Protein AF-A0A2N2GKD3-F1 (afdb_monomer_lite)

Sequence (86 aa):
MKPLTAIWIFVVLACAVVFYLHWQERQEFKRELAKVAYKPISKKDVAFIASELRRKKCDDAIVTRTDYGYLAREIKSGKNFKVVME

Secondary structure (DSSP, 8-state):
--HHHHHHHHHHHHHHHHHHHHHHHHHHHHHHHHHHS--PPPHHHHHHHHHHHHHTT--SEEEEEETTEEEEEETTT--EEEE---

Radius of gyration: 25.5 Å; chains: 1; bounding box: 50×59×48 Å

pLDDT: mean 78.42, std 9.67, range [54.38, 93.94]

Foldseek 3Di:
DDVVVVVVVVVVVVVVVVVVVVVVVVVVVVVVCVVVVDDDDDPVLVVLVCVVCVVVVQNAWDWDQDPQGIWTARPVPRDIDDDGDD

Structure (mmCIF, N/CA/C/O backbone):
data_AF-A0A2N2GKD3-F1
#
_entry.id   AF-A0A2N2GKD3-F1
#
loop_
_atom_site.group_PDB
_atom_site.id
_atom_site.type_symbol
_atom_site.label_atom_id
_atom_site.label_alt_id
_atom_site.label_comp_id
_atom_site.label_asym_id
_atom_site.label_entity_id
_atom_site.label_seq_id
_atom_site.pdbx_PDB_ins_code
_atom_site.Cartn_x
_atom_site.Cartn_y
_atom_site.Cartn_z
_atom_site.occupancy
_atom_site.B_iso_or_equiv
_atom_site.auth_seq_id
_atom_site.auth_comp_id
_atom_site.auth_asym_id
_atom_site.auth_atom_id
_atom_site.pdbx_PDB_model_num
ATOM 1 N N . MET A 1 1 ? -30.054 44.090 28.107 1.00 59.16 1 MET A N 1
ATOM 2 C CA . MET A 1 1 ? -29.783 42.786 27.454 1.00 59.16 1 MET A CA 1
ATOM 3 C C . MET A 1 1 ? -29.940 41.702 28.511 1.00 59.16 1 MET A C 1
ATOM 5 O O . MET A 1 1 ? -29.470 41.908 29.621 1.00 59.16 1 MET A O 1
ATOM 9 N N . LYS A 1 2 ? -30.691 40.627 28.241 1.00 74.75 2 LYS A N 1
ATOM 10 C CA . LYS A 1 2 ? -31.046 39.628 29.267 1.00 74.75 2 LYS A CA 1
ATOM 11 C C . LYS A 1 2 ? -29.809 38.756 29.559 1.00 74.75 2 LYS A C 1
ATOM 13 O O . LYS A 1 2 ? -29.217 38.261 28.607 1.00 74.75 2 LYS A O 1
ATOM 18 N N . PRO A 1 3 ? -29.402 38.539 30.820 1.00 73.12 3 PRO A N 1
ATOM 19 C CA . PRO A 1 3 ? -28.160 37.821 31.154 1.00 73.12 3 PRO A CA 1
ATOM 20 C C . PRO A 1 3 ? -28.105 36.404 30.557 1.00 73.12 3 PRO A C 1
ATOM 22 O O . PRO A 1 3 ? -27.045 35.927 30.166 1.00 73.12 3 PRO A O 1
ATOM 25 N N . LEU A 1 4 ? -29.270 35.781 30.366 1.00 75.25 4 LEU A N 1
ATOM 26 C CA . LEU A 1 4 ? -29.426 34.498 29.683 1.00 75.25 4 LEU A CA 1
ATOM 27 C C . LEU A 1 4 ? -28.876 34.495 28.247 1.00 75.25 4 LEU A C 1
ATOM 29 O O . LEU A 1 4 ? -28.233 33.528 27.859 1.00 75.25 4 LEU A O 1
ATOM 33 N N . THR A 1 5 ? -29.052 35.564 27.459 1.00 81.38 5 THR A N 1
ATOM 34 C CA . THR A 1 5 ? -28.537 35.586 26.075 1.00 81.38 5 THR A CA 1
ATOM 35 C C . THR A 1 5 ? -27.014 35.678 26.026 1.00 81.38 5 THR A C 1
ATOM 37 O O . THR A 1 5 ? -26.405 35.113 25.126 1.00 81.38 5 THR A O 1
ATOM 40 N N . ALA A 1 6 ? -26.387 36.338 27.004 1.00 82.44 6 ALA A N 1
ATOM 41 C CA . ALA A 1 6 ? -24.929 36.441 27.072 1.00 82.44 6 ALA A CA 1
ATOM 42 C C . ALA A 1 6 ? -24.274 35.087 27.399 1.00 82.44 6 ALA A C 1
ATOM 44 O O . ALA A 1 6 ? -23.264 34.733 26.796 1.00 82.44 6 ALA A O 1
ATOM 45 N N . ILE A 1 7 ? -24.888 34.303 28.291 1.00 85.62 7 ILE A N 1
ATOM 46 C CA . ILE A 1 7 ? -24.414 32.957 28.650 1.00 85.62 7 ILE A CA 1
ATOM 47 C C . ILE A 1 7 ? -24.491 32.019 27.440 1.00 85.62 7 ILE A C 1
ATOM 49 O O . ILE A 1 7 ? -23.521 31.333 27.129 1.00 85.62 7 ILE A O 1
ATOM 53 N N . TRP A 1 8 ? -25.610 32.035 26.711 1.00 87.31 8 TRP A N 1
ATOM 54 C CA . TRP A 1 8 ? -25.773 31.220 25.504 1.00 87.31 8 TRP A CA 1
ATOM 55 C C . TRP A 1 8 ? -24.749 31.562 24.418 1.00 87.31 8 TRP A C 1
ATOM 57 O O . TRP A 1 8 ? -24.179 30.657 23.816 1.00 87.31 8 TRP A O 1
ATOM 67 N N . ILE A 1 9 ? -24.458 32.849 24.208 1.00 88.25 9 ILE A N 1
ATOM 68 C CA . ILE A 1 9 ? -23.417 33.282 23.265 1.00 88.25 9 ILE A CA 1
ATOM 69 C C . ILE A 1 9 ? -22.048 32.727 23.673 1.00 88.25 9 ILE A C 1
ATOM 71 O O . ILE A 1 9 ? -21.314 32.233 22.819 1.00 88.25 9 ILE A O 1
ATOM 75 N N . PHE A 1 10 ? -21.722 32.750 24.967 1.00 90.62 10 PHE A N 1
ATOM 76 C CA . PHE A 1 10 ? -20.451 32.235 25.476 1.00 90.62 10 PHE A CA 1
ATOM 77 C C . PHE A 1 10 ? -20.315 30.719 25.281 1.00 90.62 10 PHE A C 1
ATOM 79 O O . PHE A 1 10 ? -19.261 30.241 24.867 1.00 90.62 10 PHE A O 1
ATOM 86 N N . VAL A 1 11 ? -21.394 29.965 25.513 1.00 92.25 11 VAL A N 1
ATOM 87 C CA . VAL A 1 11 ? -21.432 28.511 25.290 1.00 92.25 11 VAL A CA 1
ATOM 88 C C . VAL A 1 11 ? -21.261 28.179 23.807 1.00 92.25 11 VAL A C 1
ATOM 90 O O . VAL A 1 11 ? -20.455 27.320 23.460 1.00 92.25 11 VAL A O 1
ATOM 93 N N . VAL A 1 12 ? -21.962 28.889 22.918 1.00 92.81 12 VAL A N 1
ATOM 94 C CA . VAL A 1 12 ? -21.846 28.680 21.466 1.00 92.81 12 VAL A CA 1
ATOM 95 C C . VAL A 1 12 ? -20.436 29.011 20.972 1.00 92.81 12 VAL A C 1
ATOM 97 O O . VAL A 1 12 ? -19.874 28.247 20.188 1.00 92.81 12 VAL A O 1
ATOM 100 N N . LEU A 1 13 ? -19.831 30.096 21.466 1.00 93.94 13 LEU A N 1
ATOM 101 C CA . LEU A 1 13 ? -18.441 30.449 21.164 1.00 93.94 13 LEU A CA 1
ATOM 102 C C . LEU A 1 13 ? -17.463 29.374 21.645 1.00 93.94 13 LEU A C 1
ATOM 104 O O . LEU A 1 13 ? -16.598 28.960 20.878 1.00 93.94 13 LEU A O 1
ATOM 108 N N . ALA A 1 14 ? -17.622 28.878 22.873 1.00 91.62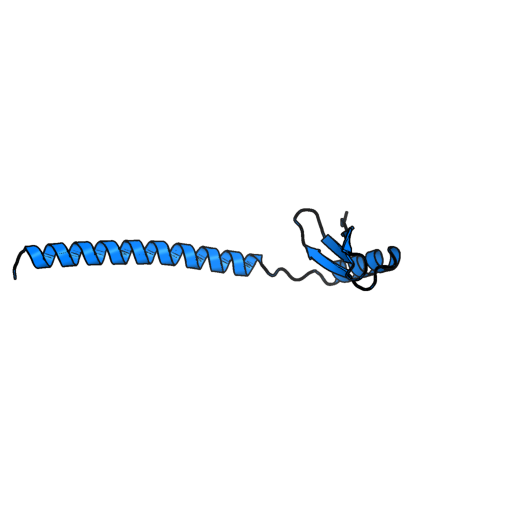 14 ALA A N 1
ATOM 109 C CA . ALA A 1 14 ? -16.773 27.817 23.405 1.00 91.62 14 ALA A CA 1
ATOM 110 C C . ALA A 1 14 ? -16.881 26.529 22.569 1.00 91.62 14 ALA A C 1
ATOM 112 O O . ALA A 1 14 ? -15.861 25.950 22.194 1.00 91.62 14 ALA A O 1
ATOM 113 N N . CYS A 1 15 ? -18.097 26.117 22.196 1.00 92.44 15 CYS A N 1
ATOM 114 C CA . CYS A 1 15 ? -18.310 24.968 21.316 1.00 92.44 15 CYS A CA 1
ATOM 115 C C . CYS A 1 15 ? -17.697 25.177 19.924 1.00 92.44 15 CYS A C 1
ATOM 117 O O . CYS A 1 15 ? -17.085 24.253 19.390 1.00 92.44 15 CYS A O 1
ATOM 119 N N . ALA A 1 16 ? -17.818 26.376 19.347 1.00 92.44 16 ALA A N 1
ATOM 120 C CA . ALA A 1 16 ? -17.227 26.698 18.051 1.00 92.44 16 ALA A CA 1
ATOM 121 C C . ALA A 1 16 ? -15.692 26.634 18.086 1.00 92.44 16 ALA A C 1
ATOM 123 O O . ALA A 1 16 ? -15.086 26.097 17.162 1.00 92.44 16 ALA A O 1
ATOM 124 N N . VAL A 1 17 ? -15.065 27.114 19.166 1.00 93.50 17 VAL A N 1
ATOM 125 C CA . VAL A 1 17 ? -13.608 27.038 19.355 1.00 93.50 17 VAL A CA 1
ATOM 126 C C . VAL A 1 17 ? -13.148 25.587 19.487 1.00 93.50 17 VAL A C 1
ATOM 128 O O . VAL A 1 17 ? -12.224 25.181 18.787 1.00 93.50 17 VAL A O 1
ATOM 131 N N . VAL A 1 18 ? -13.812 24.781 20.321 1.00 92.31 18 VAL A N 1
ATOM 132 C CA . VAL A 1 18 ? -13.476 23.353 20.476 1.00 92.31 18 VAL A CA 1
ATOM 133 C C . VAL A 1 18 ? -13.639 22.606 19.152 1.00 92.31 18 VAL A C 1
ATOM 135 O O . VAL A 1 18 ? -12.765 21.833 18.762 1.00 92.31 18 VAL A O 1
ATOM 138 N N . PHE A 1 19 ? -14.725 22.872 18.425 1.00 91.50 19 PHE A N 1
ATOM 139 C CA . PHE A 1 19 ? -14.954 22.283 17.110 1.00 91.50 19 PHE A CA 1
ATOM 140 C C . PHE A 1 19 ? -13.872 22.691 16.104 1.00 91.50 19 PHE A C 1
ATOM 142 O O . PHE A 1 19 ? -13.380 21.846 15.358 1.00 91.50 19 PHE A O 1
ATOM 149 N N . TYR A 1 20 ? -13.463 23.961 16.105 1.00 88.88 20 TYR A N 1
ATOM 150 C CA . TYR A 1 20 ? -12.414 24.467 15.226 1.00 88.88 20 TYR A CA 1
ATOM 151 C C . TYR A 1 20 ? -11.050 23.829 15.522 1.00 88.88 20 TYR A C 1
ATOM 153 O O . TYR A 1 20 ? -10.375 23.382 14.596 1.00 88.88 20 TYR A O 1
ATOM 161 N N . LEU A 1 21 ? -10.678 23.710 16.800 1.00 87.31 21 LEU A N 1
ATOM 162 C CA . LEU A 1 21 ? -9.444 23.037 17.216 1.00 87.31 21 LEU A CA 1
ATOM 163 C C . LEU A 1 21 ? -9.442 21.563 16.783 1.00 87.31 21 LEU A C 1
ATOM 165 O O . LEU A 1 21 ? -8.489 21.102 16.157 1.00 87.31 21 LEU A O 1
ATOM 169 N N . HIS A 1 22 ? -10.547 20.846 17.009 1.00 81.50 22 HIS A N 1
ATOM 170 C CA . HIS A 1 22 ? -10.668 19.444 16.601 1.00 81.50 22 HIS A CA 1
ATOM 171 C C . HIS A 1 22 ? -10.683 19.267 15.070 1.00 81.50 22 HIS A C 1
ATOM 173 O O . HIS A 1 22 ? -10.199 18.268 14.530 1.00 81.50 22 HIS A O 1
ATOM 179 N N . TRP A 1 23 ? -11.227 20.242 14.338 1.00 83.00 23 TRP A N 1
ATOM 180 C CA . TRP A 1 23 ? -11.173 20.269 12.878 1.00 83.00 23 TRP A CA 1
ATOM 181 C C . TRP A 1 23 ? -9.748 20.503 12.358 1.00 83.00 23 TRP A C 1
ATOM 183 O O . TRP A 1 23 ? -9.359 19.887 11.361 1.00 83.00 23 TRP A O 1
ATOM 193 N N . GLN A 1 24 ? -8.956 21.344 13.030 1.00 83.56 24 GLN A N 1
ATOM 194 C CA . GLN A 1 24 ? -7.573 21.632 12.648 1.00 83.56 24 GLN A CA 1
ATOM 195 C C . GLN A 1 24 ? -6.675 20.395 12.783 1.00 83.56 24 GLN A C 1
ATOM 197 O O . GLN A 1 24 ? -5.984 20.050 11.821 1.00 83.56 24 GLN A O 1
ATOM 202 N N . GLU A 1 25 ? -6.750 19.674 13.906 1.00 76.38 25 GLU A N 1
ATOM 203 C CA . GLU A 1 25 ? -5.980 18.435 14.118 1.00 76.38 25 GLU A CA 1
ATOM 204 C C . GLU A 1 25 ? -6.241 17.404 13.007 1.00 76.38 25 GLU A C 1
ATOM 206 O O . GLU A 1 25 ? -5.320 16.777 12.478 1.00 76.38 25 GLU A O 1
ATOM 211 N N . ARG A 1 26 ? -7.500 17.276 12.560 1.00 71.31 26 ARG A N 1
ATOM 212 C CA . ARG A 1 26 ? -7.850 16.378 11.447 1.00 71.31 26 ARG A CA 1
ATOM 213 C C . ARG A 1 26 ? -7.238 16.801 10.114 1.00 71.31 26 ARG A C 1
ATOM 215 O O . ARG A 1 26 ? -6.958 15.939 9.279 1.00 71.31 26 ARG A O 1
ATOM 222 N N . GLN A 1 27 ? -7.072 18.098 9.868 1.00 69.44 27 GLN A N 1
ATOM 223 C CA . GLN A 1 27 ? -6.463 18.593 8.631 1.00 69.44 27 GLN A CA 1
ATOM 224 C C . GLN A 1 27 ? -4.948 18.398 8.634 1.00 69.44 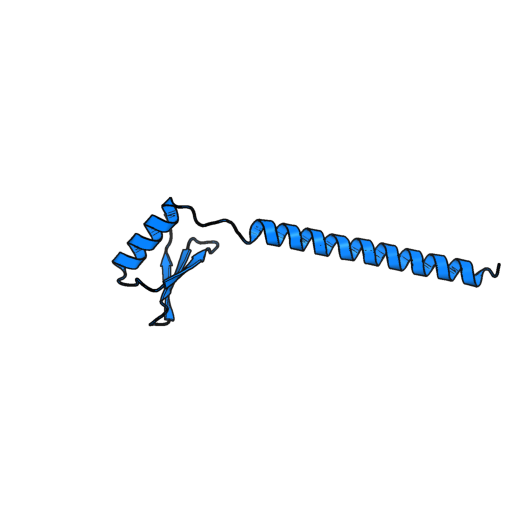27 GLN A C 1
ATOM 226 O O . GLN A 1 27 ? -4.380 18.041 7.601 1.00 69.44 27 GLN A O 1
ATOM 231 N N . GLU A 1 28 ? -4.296 18.577 9.780 1.00 70.31 28 GLU A N 1
ATOM 232 C CA . GLU A 1 28 ? -2.863 18.315 9.930 1.00 70.31 28 GLU A CA 1
ATOM 233 C C . GLU A 1 28 ? -2.548 16.835 9.721 1.00 70.31 28 GLU A C 1
ATOM 235 O O . GLU A 1 28 ? -1.722 16.512 8.867 1.00 70.31 28 GLU A O 1
ATOM 240 N N . PHE A 1 29 ? -3.317 15.937 10.342 1.00 67.56 29 PHE A N 1
ATOM 241 C CA . PHE A 1 29 ? -3.184 14.496 10.121 1.00 67.56 29 PHE A CA 1
ATOM 242 C C . PHE A 1 29 ? -3.362 14.109 8.644 1.00 67.56 29 PHE A C 1
ATOM 244 O O . PHE A 1 29 ? -2.590 13.324 8.095 1.00 67.56 29 PHE A O 1
ATOM 251 N N . LYS A 1 30 ? -4.341 14.707 7.947 1.00 64.69 30 LYS A N 1
ATOM 252 C CA . LYS A 1 30 ? -4.542 14.481 6.504 1.00 64.69 30 LYS A CA 1
ATOM 253 C C . LYS A 1 30 ? -3.380 14.995 5.654 1.00 64.69 30 LYS A C 1
ATOM 255 O O . LYS A 1 30 ? -3.034 14.354 4.663 1.00 64.69 30 LYS A O 1
ATOM 260 N N . ARG A 1 31 ? -2.775 16.132 6.012 1.00 67.69 31 ARG A N 1
ATOM 261 C CA . ARG A 1 31 ? -1.601 16.680 5.312 1.00 67.69 31 ARG A CA 1
ATOM 262 C C . ARG A 1 31 ? -0.364 15.822 5.535 1.00 67.69 31 ARG A C 1
ATOM 264 O O . ARG A 1 31 ? 0.403 15.636 4.594 1.00 67.69 31 ARG A O 1
ATOM 271 N N . GLU A 1 32 ? -0.171 15.290 6.735 1.00 64.31 32 GLU A N 1
ATOM 272 C CA . GLU A 1 32 ? 0.912 14.346 7.007 1.00 64.31 32 GLU A CA 1
ATOM 273 C C . GLU A 1 32 ? 0.709 13.034 6.259 1.00 64.31 32 GLU A C 1
ATOM 275 O O . GLU A 1 32 ? 1.624 12.593 5.566 1.00 64.31 32 GLU A O 1
ATOM 280 N N . LEU A 1 33 ? -0.507 12.476 6.266 1.00 61.66 33 LEU A N 1
ATOM 281 C CA . LEU A 1 33 ? -0.819 11.299 5.457 1.00 61.66 33 LEU A CA 1
ATOM 282 C C . LEU A 1 33 ? -0.553 11.553 3.972 1.00 61.66 33 LEU A C 1
ATOM 284 O O . LEU A 1 33 ? 0.066 10.723 3.322 1.00 61.66 33 LEU A O 1
ATOM 288 N N . ALA A 1 34 ? -0.968 12.702 3.434 1.00 61.28 34 ALA A N 1
ATOM 289 C CA . ALA A 1 34 ? -0.733 13.050 2.034 1.00 61.28 34 ALA A CA 1
ATOM 290 C C . ALA A 1 34 ? 0.763 13.201 1.702 1.00 61.28 34 ALA A C 1
ATOM 292 O O . ALA A 1 34 ? 1.188 12.832 0.608 1.00 61.28 34 ALA A O 1
ATOM 293 N N . LYS A 1 35 ? 1.576 13.697 2.645 1.00 61.03 35 LYS A N 1
ATOM 294 C CA . LYS A 1 35 ? 3.040 13.769 2.504 1.00 61.03 35 LYS A CA 1
ATOM 295 C C . LYS A 1 35 ? 3.705 12.392 2.577 1.00 61.03 35 LYS A C 1
ATOM 297 O O . LYS A 1 35 ? 4.696 12.162 1.890 1.00 61.03 35 LYS A O 1
ATOM 302 N N . VAL A 1 36 ? 3.173 11.481 3.389 1.00 59.69 36 VAL A N 1
ATOM 303 C CA . VAL A 1 36 ? 3.691 10.111 3.541 1.00 59.69 36 VAL A CA 1
ATOM 304 C C . VAL A 1 36 ? 3.222 9.198 2.398 1.00 59.69 36 VAL A C 1
ATOM 306 O O . VAL A 1 36 ? 3.957 8.305 1.980 1.00 59.69 36 VAL A O 1
ATOM 309 N N . ALA A 1 37 ? 2.036 9.445 1.837 1.00 59.00 37 ALA A N 1
ATOM 310 C CA . ALA A 1 37 ? 1.351 8.533 0.921 1.00 59.00 37 ALA A CA 1
ATOM 311 C C . ALA A 1 37 ? 1.922 8.463 -0.504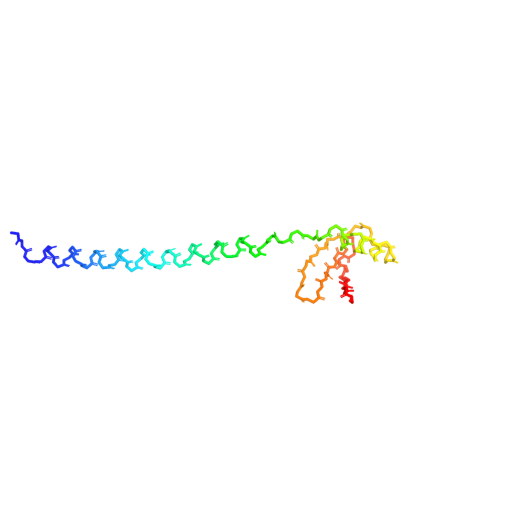 1.00 59.00 37 ALA A C 1
ATOM 313 O O . ALA A 1 37 ? 1.495 7.602 -1.271 1.00 59.00 37 ALA A O 1
ATOM 314 N N . TYR A 1 38 ? 2.885 9.303 -0.893 1.00 54.38 38 TYR A N 1
ATOM 315 C CA . TYR A 1 38 ? 3.451 9.211 -2.242 1.00 54.38 38 TYR A CA 1
ATOM 316 C C . TYR A 1 38 ? 4.948 9.493 -2.277 1.00 54.38 38 TYR A C 1
ATOM 318 O O . TYR A 1 38 ? 5.415 10.504 -2.799 1.00 54.38 38 TYR A O 1
ATOM 326 N N . LYS A 1 39 ? 5.731 8.558 -1.735 1.00 63.44 39 LYS A N 1
ATOM 327 C CA . LYS A 1 39 ? 7.159 8.493 -2.047 1.00 63.44 39 LYS A CA 1
ATOM 328 C C . LYS A 1 39 ? 7.319 7.673 -3.334 1.00 63.44 39 LYS A C 1
ATOM 330 O O . LYS A 1 39 ? 7.133 6.455 -3.271 1.00 63.44 39 LYS A O 1
ATOM 335 N N . PRO A 1 40 ? 7.623 8.296 -4.489 1.00 65.06 40 PRO A N 1
ATOM 336 C CA . PRO A 1 40 ? 7.803 7.558 -5.731 1.00 65.06 40 PRO A CA 1
ATOM 337 C C . PRO A 1 40 ? 8.913 6.518 -5.563 1.00 65.06 40 PRO A C 1
ATOM 339 O O . PRO A 1 40 ? 9.916 6.759 -4.884 1.00 65.06 40 PRO A O 1
ATOM 342 N N . ILE A 1 41 ? 8.718 5.350 -6.170 1.00 71.50 41 ILE A N 1
ATOM 343 C CA . ILE A 1 41 ? 9.734 4.298 -6.222 1.00 71.50 41 ILE A CA 1
ATOM 344 C C . ILE A 1 41 ? 10.944 4.862 -6.980 1.00 71.50 41 ILE A C 1
ATOM 346 O O . ILE A 1 41 ? 10.792 5.464 -8.045 1.00 71.50 41 ILE A O 1
ATOM 350 N N . SER A 1 42 ? 12.145 4.715 -6.416 1.00 78.44 42 SER A N 1
ATOM 351 C CA . SER A 1 42 ? 13.377 5.196 -7.053 1.00 78.44 42 SER A CA 1
ATOM 352 C C . SER A 1 42 ? 13.574 4.514 -8.408 1.00 78.44 42 SER A C 1
ATOM 354 O O . SER A 1 42 ? 13.314 3.323 -8.545 1.00 78.44 42 SER A O 1
ATOM 356 N N . LYS A 1 43 ? 14.094 5.231 -9.415 1.00 77.12 43 LYS A N 1
ATOM 357 C CA . LYS A 1 43 ? 14.369 4.644 -10.742 1.00 77.12 43 LYS A CA 1
ATOM 358 C C . LYS A 1 43 ? 15.289 3.413 -10.670 1.00 77.12 43 LYS A C 1
ATOM 360 O O . LYS A 1 43 ? 15.13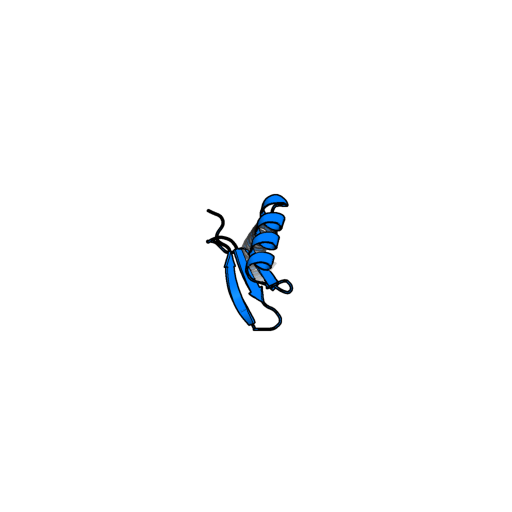5 2.506 -11.481 1.00 77.12 43 LYS A O 1
ATOM 365 N N . LYS A 1 44 ? 16.220 3.370 -9.704 1.00 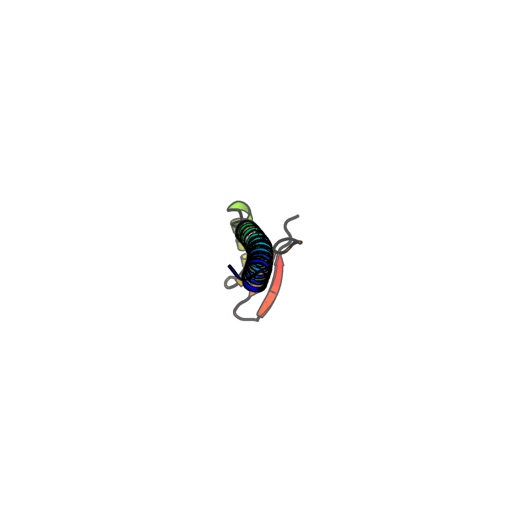80.00 44 LYS A N 1
ATOM 366 C CA . LYS A 1 44 ? 17.089 2.202 -9.462 1.00 80.00 44 LYS A CA 1
ATOM 367 C C . LYS A 1 44 ? 16.278 0.995 -8.985 1.00 80.00 44 LYS A C 1
ATOM 369 O O . LYS A 1 44 ? 16.397 -0.085 -9.553 1.00 80.00 44 LYS A O 1
ATOM 374 N N . ASP A 1 45 ? 15.406 1.217 -8.008 1.00 79.06 45 ASP A N 1
ATOM 375 C CA . ASP A 1 45 ? 14.519 0.201 -7.444 1.00 79.06 45 ASP A CA 1
ATOM 376 C C . ASP A 1 45 ? 13.557 -0.336 -8.510 1.00 79.06 45 ASP A C 1
ATOM 378 O O . ASP A 1 45 ? 13.346 -1.540 -8.590 1.00 79.06 45 ASP A O 1
ATOM 382 N N . VAL A 1 46 ? 13.024 0.530 -9.383 1.00 79.12 46 VAL A N 1
ATOM 383 C CA . VAL A 1 46 ? 12.167 0.116 -10.510 1.00 79.12 46 VAL A CA 1
ATOM 384 C C . VAL A 1 46 ? 12.901 -0.857 -11.437 1.00 79.12 46 VAL A C 1
ATOM 386 O O . VAL A 1 46 ? 12.330 -1.879 -11.813 1.00 79.12 46 VAL A O 1
ATOM 389 N N . ALA A 1 47 ? 14.162 -0.578 -11.785 1.00 84.44 47 ALA A N 1
ATOM 390 C CA . ALA A 1 47 ? 14.956 -1.470 -12.630 1.00 84.44 47 ALA A CA 1
ATOM 391 C C . ALA A 1 47 ? 15.223 -2.823 -11.945 1.00 84.44 47 ALA A C 1
ATOM 393 O O . ALA A 1 47 ? 15.108 -3.869 -12.585 1.00 84.44 47 ALA A O 1
ATOM 394 N N . PHE A 1 48 ? 15.513 -2.808 -10.639 1.00 84.38 48 PHE A N 1
ATOM 395 C CA . PHE A 1 48 ? 15.687 -4.025 -9.846 1.00 84.38 48 PHE A CA 1
ATOM 396 C C . PHE A 1 48 ? 14.400 -4.857 -9.798 1.00 84.38 48 PHE A C 1
ATOM 398 O O . PHE A 1 48 ? 14.413 -6.040 -10.139 1.00 84.38 48 PHE A O 1
ATOM 405 N N . ILE A 1 49 ? 13.266 -4.232 -9.475 1.00 84.38 49 ILE A N 1
ATOM 406 C CA . ILE A 1 49 ? 11.963 -4.899 -9.432 1.00 84.38 49 ILE A CA 1
ATOM 407 C C . ILE A 1 49 ? 11.624 -5.505 -10.798 1.00 84.38 49 ILE A C 1
ATOM 409 O O . ILE A 1 49 ? 11.230 -6.666 -10.864 1.00 84.38 49 ILE A O 1
ATOM 413 N N . ALA A 1 50 ? 11.835 -4.765 -11.891 1.00 84.81 50 ALA A N 1
ATOM 414 C CA . ALA A 1 50 ? 11.615 -5.267 -13.245 1.00 84.81 50 ALA A CA 1
ATOM 415 C C . ALA A 1 50 ? 12.505 -6.482 -13.571 1.00 84.81 50 ALA A C 1
ATOM 417 O O . ALA A 1 50 ? 12.034 -7.444 -14.178 1.00 84.81 50 ALA A O 1
ATOM 418 N N . SER A 1 51 ? 13.772 -6.482 -13.139 1.00 86.69 51 SER A N 1
ATOM 419 C CA . SER A 1 51 ? 14.660 -7.637 -13.327 1.00 86.69 51 SER A CA 1
ATOM 420 C C . SER A 1 51 ? 14.217 -8.871 -12.534 1.00 86.69 51 SER A C 1
ATOM 422 O O . SER A 1 51 ? 14.230 -9.978 -13.075 1.00 86.69 51 SER A O 1
ATOM 424 N N . GLU A 1 52 ? 13.758 -8.696 -11.293 1.00 84.62 52 GLU A N 1
ATOM 425 C CA . GLU A 1 52 ? 13.269 -9.791 -10.447 1.00 84.62 52 GLU A CA 1
ATOM 426 C C . GLU A 1 52 ? 11.942 -10.363 -10.958 1.00 84.62 52 GLU A C 1
ATOM 428 O O . GLU A 1 52 ? 11.751 -11.581 -10.999 1.00 84.62 52 GLU A O 1
ATOM 433 N N . LEU A 1 53 ? 11.047 -9.499 -11.435 1.00 84.31 53 LEU A N 1
ATOM 434 C CA . LEU A 1 53 ? 9.816 -9.896 -12.114 1.00 84.31 53 LEU A CA 1
ATOM 435 C C . LEU A 1 53 ? 10.100 -10.718 -13.374 1.00 84.31 53 LEU A C 1
ATOM 437 O O . LEU A 1 53 ? 9.555 -11.814 -13.529 1.00 84.31 53 LEU A O 1
ATOM 441 N N . ARG A 1 54 ? 11.040 -10.267 -14.214 1.00 84.38 54 ARG A N 1
ATOM 442 C CA . ARG A 1 54 ? 11.468 -11.003 -15.411 1.00 84.38 54 ARG A CA 1
ATOM 443 C C . ARG A 1 54 ? 12.100 -12.352 -15.063 1.00 84.38 54 ARG A C 1
ATOM 445 O O . ARG A 1 54 ? 11.805 -13.357 -15.709 1.00 84.38 54 ARG A O 1
ATOM 452 N N . ARG A 1 55 ? 12.925 -12.414 -14.011 1.00 83.31 55 ARG A N 1
ATOM 453 C CA . ARG A 1 55 ? 13.507 -13.668 -13.494 1.00 83.31 55 ARG A CA 1
ATOM 454 C C . ARG A 1 55 ? 12.425 -14.648 -13.036 1.00 83.31 55 ARG A C 1
ATOM 456 O O . ARG A 1 55 ? 12.557 -15.851 -13.255 1.00 83.31 55 ARG A O 1
ATOM 463 N N . LYS A 1 56 ? 11.342 -14.138 -12.445 1.00 80.12 56 LYS A N 1
ATOM 464 C CA . LYS A 1 56 ? 10.173 -14.922 -12.021 1.00 80.12 56 LYS A CA 1
ATOM 465 C C . LYS A 1 56 ? 9.148 -15.168 -13.137 1.00 80.12 56 LYS A C 1
ATOM 467 O O . LYS A 1 56 ? 8.128 -15.792 -12.859 1.00 80.12 56 LYS A O 1
ATOM 472 N N . LYS A 1 57 ? 9.427 -14.744 -14.381 1.00 83.12 57 LYS A N 1
ATOM 473 C CA . LYS A 1 57 ? 8.523 -14.828 -15.548 1.00 83.12 57 LYS A CA 1
ATOM 474 C C . LYS A 1 57 ? 7.151 -14.192 -15.288 1.00 83.12 57 LYS A C 1
ATOM 476 O O . LYS A 1 57 ? 6.126 -14.710 -15.716 1.00 83.12 57 LYS A O 1
ATOM 481 N N . CYS A 1 58 ? 7.153 -13.095 -14.542 1.00 77.00 58 CYS A N 1
ATOM 482 C CA . CYS A 1 58 ? 5.967 -12.411 -14.058 1.00 77.00 58 CYS A CA 1
ATOM 483 C C . CYS A 1 58 ? 5.982 -10.972 -14.583 1.00 77.00 58 CYS A C 1
ATOM 485 O O . CYS A 1 58 ? 6.353 -10.048 -13.868 1.00 77.00 58 CYS A O 1
ATOM 487 N N . ASP A 1 59 ? 5.643 -10.795 -15.859 1.00 74.00 59 ASP A N 1
ATOM 488 C CA . ASP A 1 59 ? 5.738 -9.490 -16.531 1.00 74.00 59 ASP A CA 1
ATOM 489 C C . ASP A 1 59 ? 4.545 -8.568 -16.200 1.00 74.00 59 ASP A C 1
ATOM 491 O O . ASP A 1 59 ? 4.673 -7.346 -16.218 1.00 74.00 59 ASP A O 1
ATOM 495 N N . ASP A 1 60 ? 3.406 -9.156 -15.815 1.00 79.19 60 ASP A N 1
ATOM 496 C CA . ASP A 1 60 ? 2.166 -8.457 -15.465 1.00 79.19 60 ASP A CA 1
ATOM 497 C C . ASP A 1 60 ? 1.939 -8.504 -13.945 1.00 79.19 60 ASP A C 1
ATOM 499 O O . ASP A 1 60 ? 1.148 -9.310 -13.439 1.00 79.19 60 ASP A O 1
ATOM 503 N N . ALA A 1 61 ? 2.648 -7.655 -13.196 1.00 82.88 61 ALA A N 1
ATOM 504 C CA . ALA A 1 61 ? 2.536 -7.583 -11.740 1.00 82.88 61 ALA A CA 1
ATOM 505 C C . ALA A 1 61 ? 2.320 -6.159 -11.217 1.00 82.88 61 ALA A C 1
ATOM 507 O O . ALA A 1 61 ? 2.936 -5.198 -11.673 1.00 82.88 61 ALA A O 1
ATOM 508 N N . ILE A 1 62 ? 1.478 -6.038 -10.193 1.00 82.56 62 ILE A N 1
ATOM 509 C CA . ILE A 1 62 ? 1.279 -4.807 -9.427 1.00 82.56 62 ILE A CA 1
ATOM 510 C C . ILE A 1 62 ? 2.281 -4.797 -8.280 1.00 82.56 62 ILE A C 1
ATOM 512 O O . ILE A 1 62 ? 2.299 -5.720 -7.466 1.00 82.56 62 ILE A O 1
ATOM 516 N N . VAL A 1 63 ? 3.096 -3.750 -8.200 1.00 82.50 63 VAL A N 1
ATOM 517 C CA . VAL A 1 63 ? 4.130 -3.616 -7.173 1.00 82.50 63 VAL A CA 1
ATOM 518 C C . VAL A 1 63 ? 3.708 -2.581 -6.142 1.00 82.50 63 VAL A C 1
ATOM 520 O O . VAL A 1 63 ? 3.477 -1.419 -6.471 1.00 82.50 63 VAL A O 1
ATOM 523 N N . THR A 1 64 ? 3.677 -2.994 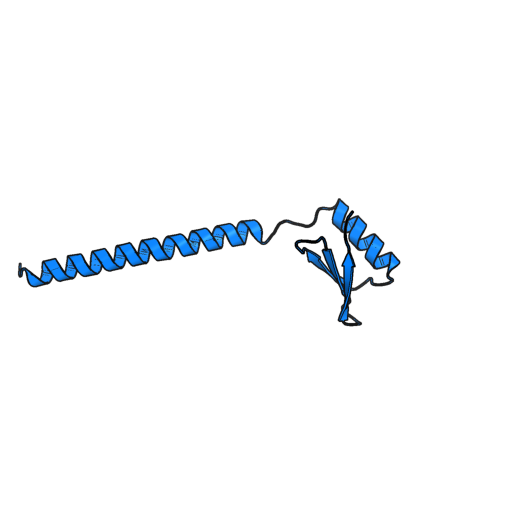-4.881 1.00 79.88 64 THR A N 1
ATOM 524 C CA . THR A 1 64 ? 3.331 -2.149 -3.740 1.00 79.88 64 THR A CA 1
ATOM 525 C C . THR A 1 64 ? 4.511 -2.081 -2.779 1.00 79.88 64 THR A C 1
ATOM 527 O O . THR A 1 64 ? 5.116 -3.101 -2.446 1.00 79.88 64 THR A O 1
ATOM 530 N N . ARG A 1 65 ? 4.854 -0.878 -2.312 1.00 77.62 65 ARG A N 1
ATOM 531 C CA . ARG A 1 65 ? 5.868 -0.693 -1.269 1.00 77.62 65 ARG A CA 1
ATOM 532 C C . ARG A 1 65 ? 5.302 -1.119 0.087 1.00 77.62 65 ARG A C 1
ATOM 534 O O . ARG A 1 65 ? 4.176 -0.772 0.425 1.00 77.62 65 ARG A O 1
ATOM 541 N N . THR A 1 66 ? 6.096 -1.850 0.854 1.00 77.00 66 THR A N 1
ATOM 542 C CA . THR A 1 66 ? 5.790 -2.297 2.219 1.00 77.00 66 THR A CA 1
ATOM 543 C C . THR A 1 66 ? 6.924 -1.884 3.156 1.00 77.00 66 THR A C 1
ATOM 545 O O . THR A 1 66 ? 8.006 -1.516 2.692 1.00 77.00 66 THR A O 1
ATOM 548 N N . ASP A 1 67 ? 6.720 -2.005 4.466 1.00 73.88 67 ASP A N 1
ATOM 549 C CA . ASP A 1 67 ? 7.758 -1.701 5.465 1.00 73.88 67 ASP A CA 1
ATOM 550 C C . ASP A 1 67 ? 8.990 -2.621 5.352 1.00 73.88 67 ASP A C 1
ATOM 552 O O . ASP A 1 67 ? 10.072 -2.277 5.815 1.00 73.88 67 ASP A O 1
ATOM 556 N N . TYR A 1 68 ? 8.852 -3.767 4.673 1.00 69.69 68 TYR A N 1
ATOM 557 C CA . TYR A 1 68 ? 9.895 -4.786 4.498 1.00 69.69 68 TYR A CA 1
ATOM 558 C C . TYR A 1 68 ? 10.425 -4.893 3.055 1.00 69.69 68 TYR A C 1
ATOM 560 O O . TYR A 1 68 ? 10.913 -5.956 2.662 1.00 69.69 68 TYR A O 1
ATOM 568 N N . GLY A 1 69 ? 10.268 -3.843 2.240 1.00 80.44 69 GLY A N 1
ATOM 569 C CA . GLY A 1 69 ? 10.675 -3.823 0.828 1.00 80.44 69 GLY A CA 1
ATOM 570 C C . GLY A 1 69 ? 9.485 -3.692 -0.122 1.00 80.44 69 GLY A C 1
ATOM 571 O O . GLY A 1 69 ? 8.584 -2.889 0.115 1.00 80.44 69 GLY A O 1
ATOM 572 N N . TYR A 1 70 ? 9.451 -4.478 -1.197 1.00 80.19 70 TYR A N 1
ATOM 573 C CA . TYR A 1 70 ? 8.404 -4.409 -2.218 1.00 80.19 70 TYR A CA 1
ATOM 574 C C . TYR A 1 70 ? 7.633 -5.726 -2.306 1.00 80.19 70 TYR A C 1
ATOM 576 O O . TYR A 1 70 ? 8.190 -6.814 -2.178 1.00 80.19 70 TYR A O 1
ATOM 584 N N . LEU A 1 71 ? 6.328 -5.638 -2.527 1.00 84.38 71 LEU A N 1
ATOM 585 C CA . LEU A 1 71 ? 5.461 -6.782 -2.762 1.00 84.38 71 LEU A CA 1
ATOM 586 C C . LEU A 1 71 ? 4.916 -6.690 -4.181 1.00 84.38 71 LEU A C 1
ATOM 588 O O . LEU A 1 71 ? 4.243 -5.723 -4.518 1.00 84.38 71 LEU A O 1
ATOM 592 N N . ALA A 1 72 ? 5.204 -7.692 -5.002 1.00 86.12 72 ALA A N 1
ATOM 593 C CA . ALA A 1 72 ? 4.665 -7.811 -6.345 1.00 86.12 72 ALA A CA 1
ATOM 594 C C . ALA A 1 72 ? 3.523 -8.829 -6.366 1.00 86.12 72 ALA A C 1
ATOM 596 O O . ALA A 1 72 ? 3.702 -9.971 -5.948 1.00 86.12 72 ALA A O 1
ATOM 597 N N . ARG A 1 73 ? 2.352 -8.440 -6.864 1.00 84.56 73 ARG A N 1
ATOM 598 C CA . ARG A 1 73 ? 1.212 -9.331 -7.084 1.00 84.56 73 ARG A CA 1
ATOM 599 C C . ARG A 1 73 ? 0.996 -9.526 -8.573 1.00 84.56 73 ARG A C 1
ATOM 601 O O . ARG A 1 73 ? 0.702 -8.568 -9.278 1.00 84.56 73 ARG A O 1
ATOM 608 N N . GLU A 1 74 ? 1.095 -10.763 -9.032 1.00 86.69 74 GLU A N 1
ATOM 609 C CA . GLU A 1 74 ? 0.812 -11.126 -10.417 1.00 86.69 74 GLU A CA 1
ATOM 610 C C . GLU A 1 74 ? -0.677 -10.979 -10.731 1.00 86.69 74 GLU A C 1
ATOM 612 O O . GLU A 1 74 ? -1.529 -11.480 -9.993 1.00 86.69 74 GLU A O 1
ATOM 617 N N . ILE A 1 75 ? -0.994 -10.332 -11.849 1.00 82.06 75 ILE A N 1
ATOM 618 C CA . ILE A 1 75 ? -2.373 -10.040 -12.251 1.00 82.06 75 ILE A CA 1
ATOM 619 C C . ILE A 1 75 ? -3.086 -11.318 -12.716 1.00 82.06 75 ILE A C 1
ATOM 621 O O . ILE A 1 75 ? -4.255 -11.521 -12.398 1.00 82.06 75 ILE A O 1
ATOM 625 N N . LYS A 1 76 ? -2.381 -12.211 -13.424 1.00 78.75 76 LYS A N 1
ATOM 626 C CA . LYS A 1 76 ? -2.966 -13.431 -14.013 1.00 78.75 76 LYS A CA 1
ATOM 627 C C . LYS A 1 76 ? -3.222 -14.537 -12.993 1.00 78.75 76 LYS A C 1
ATOM 629 O O . LYS A 1 76 ? -4.280 -15.152 -13.010 1.00 78.75 76 LYS A O 1
ATOM 634 N N . SER A 1 77 ? -2.249 -14.808 -12.122 1.00 78.06 77 SER A N 1
ATOM 635 C CA . SER A 1 77 ? -2.326 -15.921 -11.165 1.00 78.06 77 SER A CA 1
ATOM 636 C C . SER A 1 77 ? -2.760 -15.491 -9.761 1.00 78.06 77 SER A C 1
ATOM 638 O O . SER A 1 77 ? -2.993 -16.360 -8.922 1.00 78.06 77 SER A O 1
ATOM 640 N N . GLY A 1 78 ? -2.783 -14.187 -9.457 1.00 79.81 78 GLY A N 1
ATOM 641 C CA . GLY A 1 78 ? -3.021 -13.677 -8.102 1.00 79.81 78 GLY A CA 1
ATOM 642 C C . GLY A 1 78 ? -1.910 -14.011 -7.097 1.00 79.81 78 GLY A C 1
ATOM 643 O O . GLY A 1 78 ? -2.071 -13.786 -5.897 1.00 79.81 78 GLY A O 1
ATOM 644 N N . LYS A 1 79 ? -0.780 -14.560 -7.561 1.00 80.56 79 LYS A N 1
ATOM 645 C CA . LYS A 1 79 ? 0.357 -14.937 -6.715 1.00 80.56 79 LYS A CA 1
ATOM 646 C C . LYS A 1 79 ? 1.081 -13.695 -6.212 1.00 80.56 79 LYS A C 1
ATOM 648 O O . LYS A 1 79 ? 1.328 -12.757 -6.966 1.00 80.56 79 LYS A O 1
ATOM 653 N N . ASN A 1 80 ? 1.450 -13.716 -4.933 1.00 81.00 80 ASN A N 1
ATOM 654 C CA . ASN A 1 80 ? 2.240 -12.660 -4.313 1.00 81.00 80 ASN A CA 1
ATOM 655 C C . ASN A 1 80 ? 3.708 -13.091 -4.235 1.00 81.00 80 ASN A C 1
ATOM 657 O O . ASN A 1 80 ? 4.024 -14.189 -3.779 1.00 81.00 80 ASN A O 1
ATOM 661 N N . PHE A 1 81 ? 4.604 -12.194 -4.618 1.00 81.06 81 PHE A N 1
ATOM 662 C CA . PHE A 1 81 ? 6.043 -12.363 -4.561 1.00 81.06 81 PHE A CA 1
ATOM 663 C C . PHE A 1 81 ? 6.633 -11.219 -3.746 1.00 81.06 81 PHE A C 1
ATOM 665 O O . PHE A 1 81 ? 6.478 -10.048 -4.089 1.00 81.06 81 PHE A O 1
ATOM 672 N N . LYS A 1 82 ? 7.334 -11.551 -2.663 1.00 79.88 82 LYS A N 1
ATOM 673 C CA . LYS A 1 82 ? 8.123 -10.560 -1.932 1.00 79.88 82 LYS A CA 1
ATOM 674 C C . LYS A 1 82 ? 9.403 -10.284 -2.724 1.00 79.88 82 LYS A C 1
ATOM 676 O O . LYS A 1 82 ? 10.109 -11.222 -3.100 1.00 79.88 82 LYS A O 1
ATOM 681 N N . VAL A 1 83 ? 9.662 -9.014 -2.999 1.00 75.38 83 VAL A N 1
ATOM 682 C CA . VAL A 1 83 ? 10.891 -8.489 -3.593 1.00 75.38 83 VAL A CA 1
ATOM 683 C C . VAL A 1 83 ? 11.577 -7.701 -2.481 1.00 75.38 83 VAL A C 1
ATOM 685 O O . VAL A 1 83 ? 11.266 -6.537 -2.220 1.00 75.38 83 VAL A O 1
ATOM 688 N N . VAL A 1 84 ? 12.436 -8.395 -1.739 1.00 71.50 84 VAL A N 1
ATOM 689 C CA . VAL A 1 84 ? 13.256 -7.786 -0.689 1.00 71.50 84 VAL A CA 1
ATOM 690 C C . VAL A 1 84 ? 14.499 -7.240 -1.376 1.00 71.50 84 VAL A C 1
ATOM 692 O O . VAL A 1 84 ? 15.186 -7.991 -2.063 1.00 71.50 84 VAL A O 1
ATOM 695 N N . MET A 1 85 ? 14.741 -5.937 -1.245 1.00 61.03 85 MET A N 1
ATOM 696 C CA . MET A 1 85 ? 16.055 -5.382 -1.551 1.00 61.03 85 MET A CA 1
ATOM 697 C C . MET A 1 85 ? 16.908 -5.557 -0.301 1.00 61.03 85 MET A C 1
ATOM 699 O O . MET A 1 85 ? 16.501 -5.099 0.767 1.00 61.03 85 MET A O 1
ATOM 703 N N . GLU A 1 86 ? 17.999 -6.305 -0.444 1.00 54.75 86 GLU A N 1
ATOM 704 C CA . GLU A 1 86 ? 19.059 -6.444 0.561 1.00 54.75 86 GLU A CA 1
ATOM 705 C C . GLU A 1 86 ? 19.874 -5.149 0.672 1.00 54.75 86 GLU A C 1
ATOM 707 O O . GLU A 1 86 ? 20.081 -4.491 -0.378 1.00 54.75 86 GLU A O 1
#